Protein AF-A0A6C1QS69-F1 (afdb_monomer)

Secondary structure (DSSP, 8-state):
-HHHHHHHHHHHHHHHHHHHHHHHHHHHHHHHTSPPPTTS-HHHHHHHHHHHHHHHHHTTHHHHHHHHHHTT-TTSTTS-HHHHHHHHHHHHHHHHHHHHHSPPTT---TTTS--HHHHHHTT--HHHHHHHHHHHTT--HHHHHHHHTS-HHHHHHHHHHHHT-

Structure (mmCIF, N/CA/C/O backbone):
data_AF-A0A6C1QS69-F1
#
_entry.id   AF-A0A6C1QS69-F1
#
loop_
_atom_site.group_PDB
_atom_site.id
_atom_site.type_symbol
_atom_site.label_atom_id
_atom_site.label_alt_id
_atom_site.label_comp_id
_atom_site.label_asym_id
_atom_site.label_entity_id
_atom_site.label_seq_id
_atom_site.pdbx_PDB_ins_code
_atom_site.Cartn_x
_atom_site.Cartn_y
_atom_site.Cartn_z
_atom_site.occupancy
_atom_site.B_iso_or_equiv
_atom_site.auth_seq_id
_atom_site.auth_comp_id
_atom_site.auth_asym_id
_atom_site.auth_atom_id
_atom_site.pdbx_PDB_model_num
ATOM 1 N N . MET A 1 1 ? 9.751 8.893 -51.639 1.00 51.56 1 MET A N 1
ATOM 2 C CA . MET A 1 1 ? 10.292 9.808 -50.610 1.00 51.56 1 MET A CA 1
ATOM 3 C C . MET A 1 1 ? 9.355 9.945 -49.402 1.00 51.56 1 MET A C 1
ATOM 5 O O . MET A 1 1 ? 9.810 9.723 -48.297 1.00 51.56 1 MET A O 1
ATOM 9 N N . VAL A 1 2 ? 8.043 10.159 -49.582 1.00 56.28 2 VAL A N 1
ATOM 10 C CA . VAL A 1 2 ? 7.059 10.334 -48.477 1.00 56.28 2 VAL A CA 1
ATOM 11 C C . VAL A 1 2 ? 6.852 9.099 -47.567 1.00 56.28 2 VAL A C 1
ATOM 13 O O . VAL A 1 2 ? 6.509 9.236 -46.395 1.00 56.28 2 VAL A O 1
ATOM 16 N N . ALA A 1 3 ? 7.057 7.877 -48.074 1.00 55.69 3 ALA A N 1
ATOM 17 C CA . ALA A 1 3 ? 6.877 6.650 -47.285 1.00 55.69 3 ALA A CA 1
ATOM 18 C C . ALA A 1 3 ? 7.971 6.438 -46.217 1.00 55.69 3 ALA A C 1
ATOM 20 O O . ALA A 1 3 ? 7.693 5.859 -45.170 1.00 55.69 3 ALA A O 1
ATOM 21 N N . ASP A 1 4 ? 9.184 6.936 -46.468 1.00 60.31 4 ASP A N 1
ATOM 22 C CA . ASP A 1 4 ? 10.345 6.767 -45.585 1.00 60.31 4 ASP A CA 1
ATOM 23 C C . ASP A 1 4 ? 10.274 7.719 -44.374 1.00 60.31 4 ASP A C 1
ATOM 25 O O . ASP A 1 4 ? 10.514 7.325 -43.234 1.00 60.31 4 ASP A O 1
ATOM 29 N N . GLU A 1 5 ? 9.789 8.949 -44.586 1.00 61.75 5 GLU A N 1
ATOM 30 C CA . GLU A 1 5 ? 9.532 9.918 -43.509 1.00 61.75 5 GLU A CA 1
ATOM 31 C C . GLU A 1 5 ? 8.414 9.475 -42.558 1.00 61.75 5 GLU A C 1
ATOM 33 O O . GLU A 1 5 ? 8.523 9.641 -4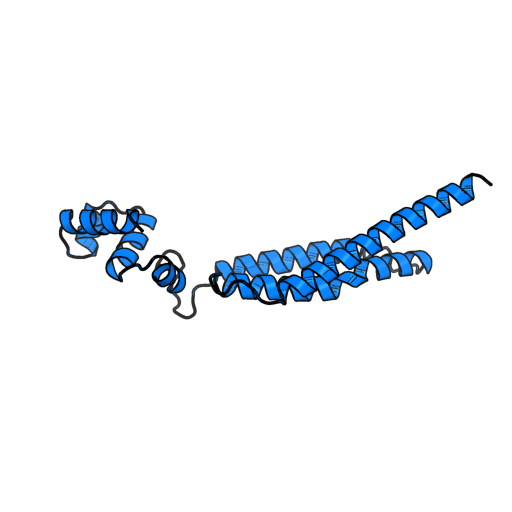1.344 1.00 61.75 5 GLU A O 1
ATOM 38 N N . ARG A 1 6 ? 7.341 8.860 -43.075 1.00 60.69 6 ARG A N 1
ATOM 39 C CA . ARG A 1 6 ? 6.281 8.296 -42.220 1.00 60.69 6 ARG A CA 1
ATOM 40 C C . ARG A 1 6 ? 6.794 7.145 -41.357 1.00 60.69 6 ARG A C 1
ATOM 42 O O . ARG A 1 6 ? 6.382 7.012 -40.205 1.00 60.69 6 ARG A O 1
ATOM 49 N N . PHE A 1 7 ? 7.697 6.337 -41.905 1.00 60.72 7 PHE A N 1
ATOM 50 C CA . PHE A 1 7 ? 8.317 5.227 -41.190 1.00 60.72 7 PHE A CA 1
ATOM 51 C C . PHE A 1 7 ? 9.289 5.723 -40.107 1.00 60.72 7 PHE A C 1
ATOM 53 O O . PHE A 1 7 ? 9.335 5.158 -39.014 1.00 60.72 7 PHE A O 1
ATOM 60 N N . SER A 1 8 ? 10.020 6.815 -40.360 1.00 73.44 8 SER A N 1
ATOM 61 C CA . SER A 1 8 ? 10.910 7.423 -39.363 1.00 73.44 8 SER A CA 1
ATOM 62 C C . SER A 1 8 ? 10.132 8.116 -38.237 1.00 73.44 8 SER A C 1
ATOM 64 O O . SER A 1 8 ? 10.441 7.901 -37.065 1.00 73.44 8 SER A O 1
ATOM 66 N N . ALA A 1 9 ? 9.066 8.855 -38.561 1.00 78.94 9 ALA A N 1
ATOM 67 C CA . ALA A 1 9 ? 8.232 9.543 -37.577 1.00 78.94 9 ALA A CA 1
ATOM 68 C C . ALA A 1 9 ? 7.555 8.566 -36.601 1.00 78.94 9 ALA A C 1
ATOM 70 O O . ALA A 1 9 ? 7.563 8.796 -35.392 1.00 78.94 9 ALA A O 1
ATOM 71 N N . ALA A 1 10 ? 7.034 7.440 -37.103 1.00 75.69 10 ALA A N 1
ATOM 72 C CA . ALA A 1 10 ? 6.438 6.398 -36.266 1.00 75.69 10 ALA A CA 1
ATOM 73 C C . ALA A 1 10 ? 7.456 5.783 -35.288 1.00 75.69 10 ALA A C 1
ATOM 75 O O . ALA A 1 10 ? 7.142 5.558 -34.120 1.00 75.69 10 ALA A O 1
ATOM 76 N N . ARG A 1 11 ? 8.699 5.567 -35.735 1.00 77.44 11 ARG A N 1
ATOM 77 C CA . ARG A 1 11 ? 9.779 5.036 -34.888 1.00 77.44 11 ARG A CA 1
ATOM 78 C C . ARG A 1 11 ? 10.239 6.033 -33.830 1.00 77.44 11 ARG A C 1
ATOM 80 O O . ARG A 1 11 ? 10.502 5.633 -32.702 1.00 77.44 11 ARG A O 1
ATOM 87 N N . ILE A 1 12 ? 10.316 7.317 -34.176 1.00 82.94 12 ILE A N 1
ATOM 88 C CA . ILE A 1 12 ? 10.642 8.388 -33.224 1.00 82.94 12 ILE A CA 1
ATOM 89 C C . ILE A 1 12 ? 9.548 8.492 -32.158 1.00 82.94 12 ILE A C 1
ATOM 91 O O . ILE A 1 12 ? 9.857 8.590 -30.973 1.00 82.94 12 ILE A O 1
ATOM 95 N N . TRP A 1 13 ? 8.280 8.411 -32.565 1.00 79.25 13 TRP A N 1
ATOM 96 C CA . TRP A 1 13 ? 7.145 8.411 -31.645 1.00 79.25 13 TRP A CA 1
ATOM 97 C C . TRP A 1 13 ? 7.171 7.210 -30.690 1.00 79.25 13 TRP A C 1
ATOM 99 O O . TRP A 1 13 ? 7.019 7.376 -29.480 1.00 79.25 13 TRP A O 1
ATOM 109 N N . ALA A 1 14 ? 7.444 6.010 -31.212 1.00 76.12 14 ALA A N 1
ATOM 110 C CA . ALA A 1 14 ? 7.588 4.804 -30.401 1.00 76.12 14 ALA A CA 1
ATOM 111 C C . ALA A 1 14 ? 8.762 4.910 -29.412 1.00 76.12 14 ALA A C 1
ATOM 113 O O . ALA A 1 14 ? 8.594 4.624 -28.227 1.00 76.12 14 ALA A O 1
ATOM 114 N N . LEU A 1 15 ? 9.935 5.375 -29.858 1.00 80.56 15 LEU A N 1
ATOM 115 C CA . LEU A 1 15 ? 11.093 5.592 -28.985 1.00 80.56 15 LEU A CA 1
ATOM 116 C C . LEU A 1 15 ? 10.783 6.603 -27.875 1.00 80.56 15 LEU A C 1
ATOM 118 O O . LEU A 1 15 ? 11.107 6.359 -26.715 1.00 80.56 15 LEU A O 1
ATOM 122 N N . ALA A 1 16 ? 10.135 7.720 -28.216 1.00 82.44 16 ALA A N 1
ATOM 123 C CA . ALA A 1 16 ? 9.743 8.735 -27.245 1.00 82.44 16 ALA A CA 1
ATOM 124 C C . ALA A 1 16 ? 8.831 8.144 -26.158 1.00 82.44 16 ALA A C 1
ATOM 126 O O . ALA A 1 16 ? 9.059 8.394 -24.975 1.00 82.44 16 ALA A O 1
ATOM 127 N N . GLY A 1 17 ? 7.866 7.300 -26.542 1.00 77.00 17 GLY A N 1
ATOM 128 C CA . GLY A 1 17 ? 7.016 6.567 -25.602 1.00 77.00 17 GLY A CA 1
ATOM 129 C C . GLY A 1 17 ? 7.822 5.708 -24.624 1.00 77.00 17 GLY A C 1
ATOM 130 O O . GLY A 1 17 ? 7.680 5.859 -23.410 1.00 77.00 17 GLY A O 1
ATOM 131 N N . HIS A 1 18 ? 8.733 4.875 -25.131 1.00 80.62 18 HIS A N 1
ATOM 132 C CA . HIS A 1 18 ? 9.562 4.001 -24.293 1.00 80.62 18 HIS A CA 1
ATOM 133 C C . HIS A 1 18 ? 10.495 4.782 -23.360 1.00 80.62 18 HIS A C 1
ATOM 135 O O . HIS A 1 18 ? 10.646 4.417 -22.192 1.00 80.62 18 HIS A O 1
ATOM 141 N N . VAL A 1 19 ? 11.091 5.881 -23.834 1.00 84.75 19 VAL A N 1
ATOM 142 C CA . VAL A 1 19 ? 11.939 6.756 -23.008 1.00 84.75 19 VAL A CA 1
ATOM 143 C C . VAL A 1 19 ? 11.123 7.391 -21.882 1.00 84.75 19 VAL A C 1
ATOM 145 O O . VAL A 1 19 ? 11.557 7.369 -20.730 1.00 84.75 19 VAL A O 1
ATOM 148 N N . ILE A 1 20 ? 9.930 7.912 -22.179 1.00 85.00 20 ILE A N 1
ATOM 149 C CA . ILE A 1 20 ? 9.052 8.522 -21.171 1.00 85.00 20 ILE A CA 1
ATOM 150 C C . ILE A 1 20 ? 8.660 7.494 -20.105 1.00 85.00 20 ILE A C 1
ATOM 152 O O . ILE A 1 20 ? 8.794 7.777 -18.914 1.00 85.00 20 ILE A O 1
ATOM 156 N N . VAL A 1 21 ? 8.227 6.296 -20.512 1.00 80.69 21 VAL A N 1
ATOM 157 C CA . VAL A 1 21 ? 7.846 5.216 -19.586 1.00 80.69 21 VAL A CA 1
ATOM 158 C C . VAL A 1 21 ? 9.034 4.786 -18.722 1.00 80.69 21 VAL A C 1
ATOM 160 O O . VAL A 1 21 ? 8.894 4.677 -17.504 1.00 80.69 21 VAL A O 1
ATOM 163 N N . THR A 1 22 ? 10.217 4.628 -19.321 1.00 86.06 22 THR A N 1
ATOM 164 C CA . THR A 1 22 ? 11.459 4.287 -18.608 1.00 86.06 22 THR A CA 1
ATOM 165 C C . THR A 1 22 ? 11.786 5.321 -17.534 1.00 86.06 22 THR A C 1
ATOM 167 O O . THR A 1 22 ? 12.026 4.971 -16.378 1.00 86.06 22 THR A O 1
ATOM 170 N N . LEU A 1 23 ? 11.765 6.608 -17.891 1.00 88.94 23 LEU A N 1
ATOM 171 C CA . LEU A 1 23 ? 12.052 7.698 -16.957 1.00 88.94 23 LEU A CA 1
ATOM 172 C C . LEU A 1 23 ? 10.997 7.788 -15.849 1.00 88.94 23 LEU A C 1
ATOM 174 O O . LEU A 1 23 ? 11.345 8.027 -14.692 1.00 88.94 23 LEU A O 1
ATOM 178 N N . ALA A 1 24 ? 9.722 7.566 -16.178 1.00 85.75 24 ALA A N 1
ATOM 179 C CA . ALA A 1 24 ? 8.635 7.556 -15.206 1.00 85.75 24 ALA A CA 1
ATOM 180 C C . ALA A 1 24 ? 8.777 6.401 -14.202 1.00 85.75 24 ALA A C 1
ATOM 182 O O . ALA A 1 24 ? 8.720 6.642 -12.994 1.00 85.75 24 ALA A O 1
ATOM 183 N N . LEU A 1 25 ? 9.031 5.175 -14.675 1.00 86.44 25 LEU A N 1
ATOM 184 C CA . LEU A 1 25 ? 9.268 4.002 -13.826 1.00 86.44 25 LEU A CA 1
ATOM 185 C C . LEU A 1 25 ? 10.519 4.170 -12.963 1.00 86.44 25 LEU A C 1
ATOM 187 O O . LEU A 1 25 ? 10.481 3.874 -11.769 1.00 86.44 25 LEU A O 1
ATOM 191 N N . ALA A 1 26 ? 11.601 4.704 -13.532 1.00 89.19 26 ALA A N 1
ATOM 192 C CA . ALA A 1 26 ? 12.823 4.984 -12.791 1.00 89.19 26 ALA A CA 1
ATOM 193 C C . ALA A 1 26 ? 12.582 6.015 -11.678 1.00 89.19 26 ALA A C 1
ATOM 195 O O . ALA A 1 26 ? 12.956 5.788 -10.525 1.00 89.19 26 ALA A O 1
ATOM 196 N N . LYS A 1 27 ? 11.896 7.122 -11.993 1.00 89.56 27 LYS A N 1
ATOM 197 C CA . LYS A 1 27 ? 11.538 8.151 -11.011 1.00 89.56 27 LYS A CA 1
ATOM 198 C C . LYS A 1 27 ? 10.647 7.579 -9.910 1.00 89.56 27 LYS A C 1
ATOM 200 O O . LYS A 1 27 ? 10.957 7.770 -8.736 1.00 89.56 27 LYS A O 1
ATOM 205 N N . PHE A 1 28 ? 9.590 6.850 -10.274 1.00 88.50 28 PHE A N 1
ATOM 206 C CA . PHE A 1 28 ? 8.710 6.183 -9.314 1.00 88.50 28 PHE A CA 1
ATOM 207 C C . PHE A 1 28 ? 9.504 5.237 -8.406 1.00 88.50 28 PHE A C 1
ATOM 209 O O . PHE A 1 28 ? 9.416 5.338 -7.183 1.00 88.50 28 PHE A O 1
ATOM 216 N N . GLY A 1 29 ? 10.343 4.379 -8.987 1.00 87.94 29 GLY A N 1
ATOM 217 C CA . GLY A 1 29 ? 11.151 3.412 -8.256 1.00 87.94 29 GLY A CA 1
ATOM 218 C C . GLY A 1 29 ? 12.118 4.044 -7.254 1.00 87.94 29 GLY A C 1
ATOM 219 O O . GLY A 1 29 ? 12.215 3.583 -6.114 1.00 87.94 29 GLY A O 1
ATOM 220 N N . LEU A 1 30 ? 12.772 5.146 -7.636 1.00 90.19 30 LEU A N 1
ATOM 221 C CA . LEU A 1 30 ? 13.618 5.934 -6.735 1.00 90.19 30 LEU A CA 1
ATOM 222 C C . LEU A 1 30 ? 12.800 6.567 -5.601 1.00 90.19 30 LEU A C 1
ATOM 224 O O . LEU A 1 30 ? 13.185 6.456 -4.438 1.00 90.19 30 LEU A O 1
ATOM 228 N N . THR A 1 31 ? 11.648 7.173 -5.910 1.00 86.62 31 THR A N 1
ATOM 229 C CA . THR A 1 31 ? 10.786 7.798 -4.890 1.00 86.62 31 THR A CA 1
ATOM 230 C C . THR A 1 31 ? 10.197 6.787 -3.907 1.00 86.62 31 THR A C 1
ATOM 232 O O . THR A 1 31 ? 10.227 7.017 -2.703 1.00 86.62 31 THR A O 1
ATOM 235 N N . ALA A 1 32 ? 9.747 5.626 -4.387 1.00 87.00 32 ALA A N 1
ATOM 236 C CA . ALA A 1 32 ? 9.150 4.569 -3.572 1.00 87.00 32 ALA A CA 1
ATOM 237 C C . ALA A 1 32 ? 10.155 3.897 -2.616 1.00 87.00 32 ALA A C 1
ATOM 239 O O . ALA A 1 32 ? 9.772 3.285 -1.618 1.00 87.00 32 ALA A O 1
ATOM 240 N N . ARG A 1 33 ? 11.457 4.005 -2.905 1.00 86.38 33 ARG A N 1
ATOM 241 C CA . ARG A 1 33 ? 12.539 3.533 -2.026 1.00 86.38 33 ARG A CA 1
ATOM 242 C C . ARG A 1 33 ? 13.091 4.619 -1.101 1.00 86.38 33 ARG A C 1
ATOM 244 O O . ARG A 1 33 ? 13.903 4.297 -0.234 1.00 86.38 33 ARG A O 1
ATOM 251 N N . GLY A 1 34 ? 12.668 5.866 -1.287 1.00 86.12 34 GLY A N 1
ATOM 252 C CA . GLY A 1 34 ? 13.029 6.998 -0.445 1.00 86.12 34 GLY A CA 1
ATOM 253 C C . GLY A 1 34 ? 12.370 6.962 0.942 1.00 86.12 34 GLY A C 1
ATOM 254 O O . GLY A 1 34 ? 11.802 5.942 1.350 1.00 86.12 34 GLY A O 1
ATOM 255 N N . PRO A 1 35 ? 12.458 8.070 1.700 1.00 83.19 35 PRO A N 1
ATOM 256 C CA . PRO A 1 35 ? 11.777 8.192 2.982 1.00 83.19 35 PRO A CA 1
ATOM 257 C C . PRO A 1 35 ? 10.260 8.094 2.775 1.00 83.19 35 PRO A C 1
ATOM 259 O O . PRO A 1 35 ? 9.664 8.895 2.059 1.00 83.19 35 PRO A O 1
ATOM 262 N N . LEU A 1 36 ? 9.653 7.083 3.394 1.00 82.75 36 LEU A N 1
ATOM 263 C CA . LEU A 1 36 ? 8.205 6.889 3.417 1.00 82.75 36 LEU A CA 1
ATOM 264 C C . LEU A 1 36 ? 7.642 7.445 4.720 1.00 82.75 36 LEU A C 1
ATOM 266 O O . LEU A 1 36 ? 8.355 7.493 5.725 1.00 82.75 36 LEU A O 1
ATOM 270 N N . ASN A 1 37 ? 6.366 7.825 4.698 1.00 81.81 37 ASN A N 1
ATOM 271 C CA . ASN A 1 37 ? 5.679 8.330 5.877 1.00 81.81 37 ASN A CA 1
ATOM 272 C C . ASN A 1 37 ? 5.765 7.295 7.026 1.00 81.81 37 ASN A C 1
ATOM 274 O O . ASN A 1 37 ? 5.347 6.147 6.830 1.00 81.81 37 ASN A O 1
ATOM 278 N N . PRO A 1 38 ? 6.339 7.652 8.190 1.00 76.44 38 PRO A N 1
ATOM 279 C CA . PRO A 1 38 ? 6.451 6.739 9.325 1.00 76.44 38 PRO A CA 1
ATOM 280 C C . PRO A 1 38 ? 5.094 6.333 9.910 1.00 76.44 38 PRO A C 1
ATOM 282 O O . PRO A 1 38 ? 5.014 5.252 10.491 1.00 76.44 38 PRO A O 1
ATOM 285 N N . ASP A 1 39 ? 4.045 7.131 9.697 1.00 74.62 39 ASP A N 1
ATOM 286 C CA . ASP A 1 39 ? 2.691 6.853 10.195 1.00 74.62 39 ASP A CA 1
ATOM 287 C C . ASP A 1 39 ? 1.967 5.762 9.385 1.00 74.62 39 ASP A C 1
ATOM 289 O O . ASP A 1 39 ? 0.936 5.235 9.799 1.00 74.62 39 ASP A O 1
ATOM 293 N N . GLU A 1 40 ? 2.499 5.399 8.213 1.00 75.69 40 GLU A N 1
ATOM 294 C CA . GLU A 1 40 ? 1.921 4.341 7.385 1.00 75.69 40 GLU A CA 1
ATOM 295 C C . GLU A 1 40 ? 2.246 2.953 7.951 1.00 75.69 40 GLU A C 1
ATOM 297 O O . GLU A 1 40 ? 3.399 2.702 8.313 1.00 75.69 40 GLU A O 1
ATOM 302 N N . PRO A 1 41 ? 1.303 1.994 7.931 1.00 74.25 41 PRO A N 1
ATOM 303 C CA . PRO A 1 41 ? 1.548 0.621 8.353 1.00 74.25 41 PRO A CA 1
ATOM 304 C C . PRO A 1 41 ? 2.787 -0.007 7.696 1.00 74.25 41 PRO A C 1
ATOM 306 O O . PRO A 1 41 ? 3.035 0.141 6.495 1.00 74.25 41 PRO A O 1
ATOM 309 N N . GLU A 1 42 ? 3.542 -0.801 8.460 1.00 73.88 42 GLU A N 1
ATOM 310 C CA . GLU A 1 42 ? 4.791 -1.423 7.992 1.00 73.88 42 GLU A CA 1
ATOM 311 C C . GLU A 1 42 ? 4.603 -2.303 6.742 1.00 73.88 42 GLU A C 1
ATOM 313 O O . GLU A 1 42 ? 5.470 -2.337 5.861 1.00 73.88 42 GLU A O 1
ATOM 318 N N . ALA A 1 43 ? 3.441 -2.950 6.618 1.00 70.12 43 ALA A N 1
ATOM 319 C CA . ALA A 1 43 ? 3.066 -3.729 5.442 1.00 70.12 43 ALA A CA 1
ATOM 320 C C . ALA A 1 43 ? 2.992 -2.862 4.174 1.00 70.12 43 ALA A C 1
ATOM 322 O O . ALA A 1 43 ? 3.530 -3.246 3.135 1.00 70.12 43 ALA A O 1
ATOM 323 N N . ILE A 1 44 ? 2.392 -1.671 4.269 1.00 75.25 44 ILE A N 1
ATOM 324 C CA . ILE A 1 44 ? 2.269 -0.727 3.151 1.00 75.25 44 ILE A CA 1
ATOM 325 C C . ILE A 1 44 ? 3.652 -0.202 2.767 1.00 75.25 44 ILE A C 1
ATOM 327 O O . ILE A 1 44 ? 4.016 -0.222 1.592 1.00 75.25 44 ILE A O 1
ATOM 331 N N . ARG A 1 45 ? 4.482 0.173 3.748 1.00 81.00 45 ARG A N 1
ATOM 332 C CA . ARG A 1 45 ? 5.854 0.633 3.475 1.00 81.00 45 ARG A CA 1
ATOM 333 C C . ARG A 1 45 ? 6.701 -0.443 2.800 1.00 81.00 45 ARG A C 1
ATOM 335 O O . ARG A 1 45 ? 7.407 -0.168 1.830 1.00 81.00 45 ARG A O 1
ATOM 342 N N . THR A 1 46 ? 6.621 -1.679 3.289 1.00 80.62 46 THR A N 1
ATOM 343 C CA . THR A 1 46 ? 7.317 -2.829 2.692 1.00 80.62 46 THR A CA 1
ATOM 344 C C . THR A 1 46 ? 6.843 -3.075 1.267 1.00 80.62 46 THR A C 1
ATOM 346 O O . THR A 1 46 ? 7.659 -3.315 0.374 1.00 80.62 46 THR A O 1
ATOM 349 N N . LEU A 1 47 ? 5.536 -2.971 1.034 1.00 80.81 47 LEU A N 1
ATOM 350 C CA . LEU A 1 47 ? 4.948 -3.146 -0.281 1.00 80.81 47 LEU A CA 1
ATOM 351 C C . LEU A 1 47 ? 5.432 -2.082 -1.272 1.00 80.81 47 LEU A C 1
ATOM 353 O O . LEU A 1 47 ? 5.912 -2.428 -2.350 1.00 80.81 47 LEU A O 1
ATOM 357 N N . ILE A 1 48 ? 5.370 -0.806 -0.885 1.00 83.81 48 ILE A N 1
ATOM 358 C CA . ILE A 1 48 ? 5.832 0.319 -1.705 1.00 83.81 48 ILE A CA 1
ATOM 359 C C . ILE A 1 48 ? 7.311 0.138 -2.067 1.00 83.81 48 ILE A C 1
ATOM 361 O O . ILE A 1 48 ? 7.681 0.268 -3.232 1.00 83.81 48 ILE A O 1
ATOM 365 N N . ARG A 1 49 ? 8.159 -0.267 -1.112 1.00 84.88 49 ARG A N 1
ATOM 366 C CA . ARG A 1 49 ? 9.585 -0.529 -1.376 1.00 84.88 49 ARG A CA 1
ATOM 367 C C . ARG A 1 49 ? 9.816 -1.670 -2.367 1.00 84.88 49 ARG A C 1
ATOM 369 O O . ARG A 1 49 ? 10.735 -1.585 -3.186 1.00 84.88 49 ARG A O 1
ATOM 376 N N . ARG A 1 50 ? 9.008 -2.735 -2.301 1.00 85.44 50 ARG A N 1
ATOM 377 C CA . ARG A 1 50 ? 9.081 -3.870 -3.239 1.00 85.44 50 ARG A CA 1
ATOM 378 C C . ARG A 1 50 ? 8.649 -3.462 -4.643 1.00 85.44 50 ARG A C 1
ATOM 380 O O . ARG A 1 50 ? 9.372 -3.759 -5.590 1.00 85.44 50 ARG A O 1
ATOM 387 N N . TYR A 1 51 ? 7.551 -2.717 -4.767 1.00 83.00 51 TYR A N 1
ATOM 388 C CA . TYR A 1 51 ? 7.152 -2.118 -6.042 1.00 83.00 51 TYR A CA 1
ATOM 389 C C . TYR A 1 51 ? 8.213 -1.170 -6.588 1.00 83.00 51 TYR A C 1
ATOM 391 O O . TYR A 1 51 ? 8.491 -1.196 -7.781 1.00 83.00 51 TYR A O 1
ATOM 399 N N . GLY A 1 52 ? 8.851 -0.382 -5.722 1.00 86.56 52 GLY A N 1
ATOM 400 C CA . GLY A 1 52 ? 9.922 0.518 -6.125 1.00 86.56 52 GLY A CA 1
ATOM 401 C C . GLY A 1 52 ? 11.136 -0.218 -6.693 1.00 86.56 52 GLY A C 1
ATOM 402 O O . GLY A 1 52 ? 11.678 0.187 -7.716 1.00 86.56 52 GLY A O 1
ATOM 403 N N . LEU A 1 53 ? 11.542 -1.335 -6.074 1.00 87.19 53 LEU A N 1
ATOM 404 C CA . LEU A 1 53 ? 12.601 -2.193 -6.617 1.00 87.19 53 LEU A CA 1
ATOM 405 C C . LEU A 1 53 ? 12.208 -2.780 -7.975 1.00 87.19 53 LEU A C 1
ATOM 407 O O . LEU A 1 53 ? 12.994 -2.726 -8.915 1.00 87.19 53 LEU A O 1
ATOM 411 N N . TRP A 1 54 ? 10.998 -3.328 -8.068 1.00 86.31 54 TRP A N 1
ATOM 412 C CA . TRP A 1 54 ? 10.492 -3.921 -9.300 1.00 86.31 54 TRP A CA 1
ATOM 413 C C . TRP A 1 54 ? 10.440 -2.896 -10.444 1.00 86.31 54 TRP A C 1
ATOM 415 O O . TRP A 1 54 ? 10.931 -3.175 -11.535 1.00 86.31 54 TRP A O 1
ATOM 425 N N . ALA A 1 55 ? 9.959 -1.681 -10.171 1.00 84.88 55 ALA A N 1
ATOM 426 C CA . ALA A 1 55 ? 9.905 -0.602 -11.152 1.00 84.88 55 ALA A CA 1
ATOM 427 C C . ALA A 1 55 ? 11.295 -0.223 -11.684 1.00 84.88 55 ALA A C 1
ATOM 429 O O . ALA A 1 55 ? 11.431 0.043 -12.871 1.00 84.88 55 ALA A O 1
ATOM 430 N N . LEU A 1 56 ? 12.338 -0.247 -10.845 1.00 87.12 56 LEU A N 1
ATOM 431 C CA . LEU A 1 56 ? 13.715 0.002 -11.293 1.00 87.12 56 LEU A CA 1
ATOM 432 C C . LEU A 1 56 ? 14.260 -1.123 -12.176 1.00 87.12 56 LEU A C 1
ATOM 434 O O . LEU A 1 56 ? 14.926 -0.842 -13.168 1.00 87.12 56 LEU A O 1
ATOM 438 N N . VAL A 1 57 ? 13.973 -2.381 -11.828 1.00 86.50 57 VAL A N 1
ATOM 439 C CA . VAL A 1 57 ? 14.407 -3.552 -12.611 1.00 86.50 57 VAL A CA 1
ATOM 440 C C . VAL A 1 57 ? 13.784 -3.536 -14.005 1.00 86.50 57 VAL A C 1
ATOM 442 O O . VAL A 1 57 ? 14.463 -3.838 -14.983 1.00 86.50 57 VAL A O 1
ATOM 445 N N . PHE A 1 58 ? 12.511 -3.154 -14.101 1.00 83.88 58 PHE A N 1
ATOM 446 C CA . PHE A 1 58 ? 11.772 -3.129 -15.361 1.00 83.88 58 PHE A CA 1
ATOM 447 C C . PHE A 1 58 ? 11.808 -1.785 -16.092 1.00 83.88 58 PHE A C 1
ATOM 449 O O . PHE A 1 58 ? 11.409 -1.734 -17.249 1.00 83.88 58 PHE A O 1
ATOM 456 N N . ALA A 1 59 ? 12.328 -0.712 -15.488 1.00 85.50 59 ALA A N 1
ATOM 457 C CA . ALA A 1 59 ? 12.468 0.579 -16.158 1.00 85.50 59 ALA A CA 1
ATOM 458 C C . ALA A 1 59 ? 13.156 0.475 -17.536 1.00 85.50 59 ALA A C 1
ATOM 460 O O . ALA A 1 59 ? 12.589 0.988 -18.495 1.00 85.50 59 ALA A O 1
ATOM 461 N N . PRO A 1 60 ? 14.308 -0.210 -17.704 1.00 85.44 60 PRO A N 1
ATOM 462 C CA . PRO A 1 60 ? 14.954 -0.312 -19.013 1.00 85.44 60 PRO A CA 1
ATOM 463 C C . PRO A 1 60 ? 14.290 -1.322 -19.965 1.00 85.44 60 PRO A C 1
ATOM 465 O O . PRO A 1 60 ? 14.685 -1.383 -21.127 1.00 85.44 60 PRO A O 1
ATOM 468 N N . ALA A 1 61 ? 13.308 -2.114 -19.513 1.00 82.31 61 ALA A N 1
ATOM 469 C CA . ALA A 1 61 ? 12.737 -3.218 -20.290 1.00 82.31 61 ALA A CA 1
ATOM 470 C C . ALA A 1 61 ? 12.165 -2.755 -21.639 1.00 82.31 61 ALA A C 1
ATOM 472 O O . ALA A 1 61 ? 12.463 -3.359 -22.665 1.00 82.31 61 ALA A O 1
ATOM 473 N N . GLY A 1 62 ? 11.437 -1.636 -21.657 1.00 74.25 62 GLY A N 1
ATOM 474 C CA . GLY A 1 62 ? 10.861 -1.101 -22.891 1.00 74.25 62 GLY A CA 1
ATOM 475 C C . GLY A 1 62 ? 11.910 -0.599 -23.896 1.00 74.25 62 GLY A C 1
ATOM 476 O O . GLY A 1 62 ? 11.753 -0.757 -25.102 1.00 74.25 62 GLY A O 1
ATOM 477 N N . LEU A 1 63 ? 13.031 -0.038 -23.425 1.00 80.69 63 LEU A N 1
ATOM 478 C CA . LEU A 1 63 ? 14.136 0.342 -24.318 1.00 80.69 63 LEU A CA 1
ATOM 479 C C . LEU A 1 63 ? 14.869 -0.882 -24.873 1.00 80.69 63 LEU A C 1
ATOM 481 O O . LEU A 1 63 ? 15.325 -0.853 -26.015 1.00 80.69 63 LEU A O 1
ATOM 485 N N . ILE A 1 64 ? 14.974 -1.950 -24.076 1.00 82.25 64 ILE A N 1
ATOM 486 C CA . ILE A 1 64 ? 15.531 -3.232 -24.516 1.00 82.25 64 ILE A CA 1
ATOM 487 C C . ILE A 1 64 ? 14.637 -3.842 -25.603 1.00 82.25 64 ILE A C 1
ATOM 489 O O . ILE A 1 64 ? 15.161 -4.273 -26.626 1.00 82.25 64 ILE A O 1
ATOM 493 N N . GLU A 1 65 ? 13.313 -3.817 -25.429 1.00 73.62 65 GLU A N 1
ATOM 494 C CA . GLU A 1 65 ? 12.346 -4.274 -26.438 1.00 73.62 65 GLU A CA 1
ATOM 495 C C . GLU A 1 65 ? 12.499 -3.499 -27.753 1.00 73.62 65 GLU A C 1
ATOM 497 O O . GLU A 1 65 ? 12.735 -4.094 -28.805 1.00 73.62 65 GLU A O 1
ATOM 502 N N . PHE A 1 66 ? 12.516 -2.165 -27.684 1.00 74.56 66 PHE A N 1
ATOM 503 C CA . PHE A 1 66 ? 12.722 -1.315 -28.857 1.00 74.56 66 PHE A CA 1
ATOM 504 C C . PHE A 1 66 ? 14.073 -1.575 -29.557 1.00 74.56 66 PHE A C 1
ATOM 506 O O . PHE A 1 66 ? 14.158 -1.588 -30.787 1.00 74.56 66 PHE A O 1
ATOM 513 N N . ALA A 1 67 ? 15.149 -1.817 -28.801 1.00 78.81 67 ALA A N 1
ATOM 514 C CA . ALA A 1 67 ? 16.461 -2.144 -29.365 1.00 78.81 67 ALA A CA 1
ATOM 515 C C . ALA A 1 67 ? 16.474 -3.514 -30.067 1.00 78.81 67 ALA A C 1
ATOM 517 O O . ALA A 1 67 ? 17.082 -3.669 -31.129 1.00 78.81 67 ALA A O 1
ATOM 518 N N . VAL A 1 68 ? 15.777 -4.498 -29.499 1.00 77.31 68 VAL A N 1
ATOM 519 C CA . VAL A 1 68 ? 15.610 -5.839 -30.070 1.00 77.31 68 VAL A CA 1
ATOM 520 C C . VAL A 1 68 ? 14.815 -5.793 -31.375 1.00 77.31 68 VAL A C 1
ATOM 522 O O . VAL A 1 68 ? 15.205 -6.446 -32.347 1.00 77.31 68 VAL A O 1
ATOM 525 N N . GLU A 1 69 ? 13.746 -4.994 -31.431 1.00 73.44 69 GLU A N 1
ATOM 526 C CA . GLU A 1 69 ? 12.969 -4.778 -32.657 1.00 73.44 69 GLU A CA 1
ATOM 527 C C . GLU A 1 69 ? 13.833 -4.182 -33.775 1.00 73.44 69 GLU A C 1
ATOM 529 O O . GLU A 1 69 ? 13.785 -4.640 -34.921 1.00 73.44 69 GLU A O 1
ATOM 534 N N . ILE A 1 70 ? 14.686 -3.205 -33.444 1.00 76.81 70 ILE A N 1
ATOM 535 C CA . ILE A 1 70 ? 15.643 -2.624 -34.397 1.00 76.81 70 ILE A CA 1
ATOM 536 C C . ILE A 1 70 ? 16.630 -3.679 -34.902 1.00 76.81 70 ILE A C 1
ATOM 538 O O . ILE A 1 70 ? 16.945 -3.703 -36.094 1.00 76.81 70 ILE A O 1
ATOM 542 N N . ALA A 1 71 ? 17.102 -4.557 -34.017 1.00 81.56 71 ALA A N 1
ATOM 543 C CA . ALA A 1 71 ? 18.067 -5.602 -34.342 1.00 81.56 71 ALA A CA 1
ATOM 544 C C . ALA A 1 71 ? 17.480 -6.757 -35.183 1.00 81.56 71 ALA A C 1
ATOM 546 O O . ALA A 1 71 ? 18.237 -7.628 -35.611 1.00 81.56 71 ALA A O 1
ATOM 547 N N . ARG A 1 72 ? 16.160 -6.769 -35.450 1.00 73.75 72 ARG A N 1
ATOM 548 C CA . ARG A 1 72 ? 15.437 -7.803 -36.222 1.00 73.75 72 ARG A CA 1
ATOM 549 C C . ARG A 1 72 ? 15.763 -9.238 -35.781 1.00 73.75 72 ARG A C 1
ATOM 551 O O . ARG A 1 72 ? 15.954 -10.125 -36.614 1.00 73.75 72 ARG A O 1
ATOM 558 N N . ILE A 1 73 ? 15.826 -9.476 -34.470 1.00 71.38 73 ILE A N 1
ATOM 559 C CA . ILE A 1 73 ? 16.148 -10.801 -33.924 1.00 71.38 73 ILE A CA 1
ATOM 560 C C . ILE A 1 73 ? 14.924 -11.733 -34.088 1.00 71.38 73 ILE A C 1
ATOM 562 O O . ILE A 1 73 ? 13.887 -11.460 -33.482 1.00 71.38 73 ILE A O 1
ATOM 566 N N . PRO A 1 74 ? 15.003 -12.837 -34.863 1.00 61.09 74 PRO A N 1
ATOM 567 C CA . PRO A 1 74 ? 13.819 -13.567 -35.347 1.00 61.09 74 PRO A CA 1
ATOM 568 C C . PRO A 1 74 ? 12.964 -14.278 -34.285 1.00 61.09 74 PRO A C 1
ATOM 570 O O . PRO A 1 74 ? 11.812 -14.597 -34.557 1.00 61.09 74 PRO A O 1
ATOM 573 N N . TRP A 1 75 ? 13.507 -14.557 -33.097 1.00 64.75 75 TRP A N 1
ATOM 574 C CA . TRP A 1 75 ? 12.837 -15.345 -32.047 1.00 64.75 75 TRP A CA 1
ATOM 575 C C . TRP A 1 75 ? 12.401 -14.533 -30.820 1.00 64.75 75 TRP A C 1
ATOM 577 O O . TRP A 1 75 ? 11.747 -15.084 -29.939 1.00 64.75 75 TRP A O 1
ATOM 587 N N . LEU A 1 76 ? 12.761 -13.248 -30.730 1.00 59.44 76 LEU A N 1
ATOM 588 C CA . LEU A 1 76 ? 12.373 -12.400 -29.600 1.00 59.44 76 LEU A CA 1
ATOM 589 C C . LEU A 1 76 ? 10.970 -11.756 -29.653 1.00 59.44 76 LEU A C 1
ATOM 591 O O . LEU A 1 76 ? 10.445 -11.520 -28.566 1.00 59.44 76 LEU A O 1
ATOM 595 N N . PRO A 1 77 ? 10.313 -11.486 -30.804 1.00 58.19 77 PRO A N 1
ATOM 596 C CA . PRO A 1 77 ? 9.050 -10.735 -30.790 1.00 58.19 77 PRO A CA 1
ATOM 597 C C . PRO A 1 77 ? 7.877 -11.508 -30.162 1.00 58.19 77 PRO A C 1
ATOM 599 O O . PRO A 1 77 ? 6.841 -10.925 -29.859 1.00 58.19 77 PRO A O 1
ATOM 602 N N . THR A 1 78 ? 8.020 -12.816 -29.935 1.00 55.12 78 THR A N 1
ATOM 603 C CA . THR A 1 78 ? 6.994 -13.647 -29.287 1.00 55.12 78 THR A CA 1
ATOM 604 C C . THR A 1 78 ? 6.926 -13.438 -27.769 1.00 55.12 78 THR A C 1
ATOM 606 O O . THR A 1 78 ? 5.918 -13.775 -27.153 1.00 55.12 78 THR A O 1
ATOM 609 N N . ILE A 1 79 ? 7.977 -12.883 -27.153 1.00 58.78 79 ILE A N 1
ATOM 610 C CA . ILE A 1 79 ? 8.011 -12.528 -25.729 1.00 58.78 79 ILE A CA 1
ATOM 611 C C . ILE A 1 79 ? 7.897 -11.007 -25.645 1.00 58.78 79 ILE A C 1
ATOM 613 O O . ILE A 1 79 ? 8.897 -10.306 -25.526 1.00 58.78 79 ILE A O 1
ATOM 617 N N . SER A 1 80 ? 6.669 -10.500 -25.736 1.00 65.88 80 SER A N 1
ATOM 618 C CA . SER A 1 80 ? 6.395 -9.082 -25.491 1.00 65.88 80 SER A CA 1
ATOM 619 C C . SER A 1 80 ? 6.793 -8.756 -24.047 1.00 65.88 80 SER A C 1
ATOM 621 O O . SER A 1 80 ? 6.244 -9.335 -23.100 1.00 65.88 80 SER A O 1
ATOM 623 N N . LEU A 1 81 ? 7.779 -7.873 -23.865 1.00 66.56 81 LEU A N 1
ATOM 624 C CA . LEU A 1 81 ? 8.246 -7.492 -22.528 1.00 66.56 81 LEU A CA 1
ATOM 625 C C . LEU A 1 81 ? 7.132 -6.786 -21.745 1.00 66.56 81 LEU A C 1
ATOM 627 O O . LEU A 1 81 ? 7.073 -6.937 -20.522 1.00 66.56 81 LEU A O 1
ATOM 631 N N . ASP A 1 82 ? 6.185 -6.147 -22.435 1.00 65.62 82 ASP A N 1
ATOM 632 C CA . ASP A 1 82 ? 4.945 -5.641 -21.842 1.00 65.62 82 ASP A CA 1
ATOM 633 C C . ASP A 1 82 ? 4.129 -6.739 -21.144 1.00 65.62 82 ASP A C 1
ATOM 635 O O . ASP A 1 82 ? 3.638 -6.542 -20.032 1.00 65.62 82 ASP A O 1
ATOM 639 N N . HIS A 1 83 ? 4.010 -7.937 -21.726 1.00 72.06 83 HIS A N 1
ATOM 640 C CA . HIS A 1 83 ? 3.280 -9.035 -21.080 1.00 72.06 83 HIS A CA 1
ATOM 641 C C . HIS A 1 83 ? 3.976 -9.503 -19.799 1.00 72.06 83 HIS A C 1
ATOM 643 O O . HIS A 1 83 ? 3.308 -9.792 -18.804 1.00 72.06 83 HIS A O 1
ATOM 649 N N . LEU A 1 84 ? 5.310 -9.536 -19.787 1.00 70.69 84 LEU A N 1
ATOM 650 C CA . LEU A 1 84 ? 6.082 -9.846 -18.582 1.00 70.69 84 LEU A CA 1
ATOM 651 C C . LEU A 1 84 ? 5.952 -8.741 -17.528 1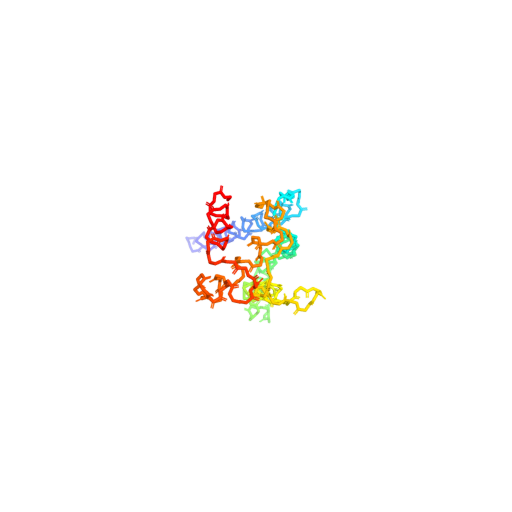.00 70.69 84 LEU A C 1
ATOM 653 O O . LEU A 1 84 ? 5.864 -9.045 -16.335 1.00 70.69 84 LEU A O 1
ATOM 657 N N . LEU A 1 85 ? 5.882 -7.478 -17.952 1.00 71.75 85 LEU A N 1
ATOM 658 C CA . LEU A 1 85 ? 5.611 -6.332 -17.089 1.00 71.75 85 LEU A CA 1
ATOM 659 C C . LEU A 1 85 ? 4.226 -6.461 -16.432 1.00 71.75 85 LEU A C 1
ATOM 661 O O . LEU A 1 85 ? 4.117 -6.404 -15.208 1.00 71.75 85 LEU A O 1
ATOM 665 N N . TYR A 1 86 ? 3.172 -6.725 -17.208 1.00 76.38 86 TYR A N 1
ATOM 666 C CA . TYR A 1 86 ? 1.822 -6.925 -16.672 1.00 76.38 86 TYR A CA 1
ATOM 667 C C . TYR A 1 86 ? 1.720 -8.161 -15.775 1.00 76.38 86 TYR A C 1
ATOM 669 O O . TYR A 1 86 ? 1.084 -8.108 -14.719 1.00 76.38 86 TYR A O 1
ATOM 677 N N . LEU A 1 87 ? 2.348 -9.276 -16.155 1.00 78.94 87 LEU A N 1
ATOM 678 C CA . LEU A 1 87 ? 2.342 -10.505 -15.362 1.00 78.94 87 LEU A CA 1
ATOM 679 C C . LEU A 1 87 ? 3.037 -10.290 -14.016 1.00 78.94 87 LEU A C 1
ATOM 681 O O . LEU A 1 87 ? 2.528 -10.702 -12.974 1.00 78.94 87 LEU A O 1
ATOM 685 N N . SER A 1 88 ? 4.180 -9.608 -14.022 1.00 76.12 88 SER A N 1
ATOM 686 C CA . SER A 1 88 ? 4.919 -9.334 -12.795 1.00 76.12 88 SER A CA 1
ATOM 687 C C . SER A 1 88 ? 4.229 -8.282 -11.922 1.00 76.12 88 SER A C 1
ATOM 689 O O . SER A 1 88 ? 4.184 -8.472 -10.708 1.00 76.12 88 SER A O 1
ATOM 691 N N . LEU A 1 89 ? 3.562 -7.272 -12.494 1.00 76.69 89 LEU A N 1
ATOM 692 C CA . LEU A 1 89 ? 2.699 -6.354 -11.739 1.00 76.69 89 LEU A CA 1
ATOM 693 C C . LEU A 1 89 ? 1.539 -7.093 -11.051 1.00 76.69 89 LEU A C 1
ATOM 695 O O . LEU A 1 89 ? 1.273 -6.866 -9.867 1.00 76.69 89 LEU A O 1
ATOM 699 N N . ASN A 1 90 ? 0.883 -8.016 -11.762 1.00 79.38 90 ASN A N 1
ATOM 700 C CA . ASN A 1 90 ? -0.153 -8.874 -11.185 1.00 79.38 90 ASN A CA 1
ATOM 701 C C . ASN A 1 90 ? 0.408 -9.753 -10.062 1.00 79.38 90 ASN A C 1
ATOM 703 O O . ASN A 1 90 ? -0.221 -9.878 -9.014 1.00 79.38 90 ASN A O 1
ATOM 707 N N . LEU A 1 91 ? 1.610 -10.311 -10.229 1.00 80.88 91 LEU A N 1
ATOM 708 C CA . LEU A 1 91 ? 2.253 -11.142 -9.212 1.00 80.88 91 LEU A CA 1
ATOM 709 C C . LEU A 1 91 ? 2.585 -10.342 -7.944 1.00 80.88 91 LEU A C 1
ATOM 711 O O . LEU A 1 91 ? 2.311 -10.801 -6.835 1.00 80.88 91 LEU A O 1
ATOM 715 N N . VAL A 1 92 ? 3.133 -9.130 -8.089 1.00 77.19 92 VAL A N 1
ATOM 716 C CA . VAL A 1 92 ? 3.41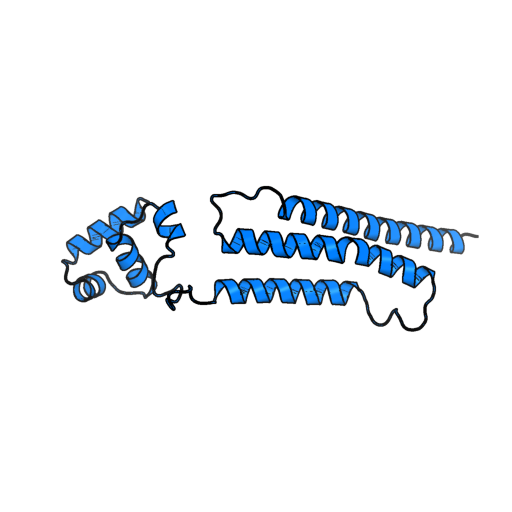4 -8.249 -6.946 1.00 77.19 92 VAL A CA 1
ATOM 717 C C . VAL A 1 92 ? 2.103 -7.825 -6.274 1.00 77.19 92 VAL A C 1
ATOM 719 O O . VAL A 1 92 ? 2.022 -7.884 -5.045 1.00 77.19 92 VAL A O 1
ATOM 722 N N . SER A 1 93 ? 1.052 -7.524 -7.044 1.00 74.88 93 SER A N 1
ATOM 723 C CA . SER A 1 93 ? -0.285 -7.190 -6.521 1.00 74.88 93 SER A CA 1
ATO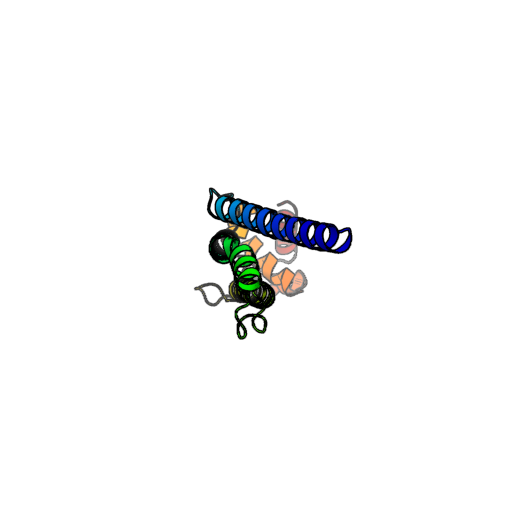M 724 C C . SER A 1 93 ? -0.892 -8.342 -5.732 1.00 74.88 93 SER A C 1
ATOM 726 O O . SER A 1 93 ? -1.339 -8.158 -4.599 1.00 74.88 93 SER A O 1
ATOM 728 N N . MET A 1 94 ? -0.825 -9.555 -6.275 1.00 76.19 94 MET A N 1
ATOM 729 C CA . MET A 1 94 ? -1.319 -10.748 -5.598 1.00 76.19 94 MET A CA 1
ATOM 730 C C . MET A 1 94 ? -0.487 -11.057 -4.346 1.00 76.19 94 MET A C 1
ATOM 732 O O . MET A 1 94 ? -1.036 -11.407 -3.305 1.00 76.19 94 MET A O 1
ATOM 736 N N . SER A 1 95 ? 0.834 -10.846 -4.390 1.00 71.19 95 SER A N 1
ATOM 737 C CA . SER A 1 95 ? 1.706 -11.001 -3.218 1.00 71.19 95 SER A CA 1
ATOM 738 C C . SER A 1 95 ? 1.391 -9.989 -2.111 1.00 71.19 95 SER A C 1
ATOM 740 O O . SER A 1 95 ? 1.548 -10.299 -0.929 1.00 71.19 95 SER A O 1
ATOM 742 N N . ALA A 1 96 ? 0.942 -8.786 -2.479 1.00 69.44 96 ALA A N 1
ATOM 743 C CA . ALA A 1 96 ? 0.477 -7.758 -1.558 1.00 69.44 96 ALA A CA 1
ATOM 744 C C . ALA A 1 96 ? -0.806 -8.197 -0.860 1.00 69.44 96 ALA A C 1
ATOM 746 O O . ALA A 1 96 ? -0.875 -8.186 0.366 1.00 69.44 96 ALA A O 1
ATOM 747 N N . ALA A 1 97 ? -1.786 -8.644 -1.650 1.00 69.06 97 ALA A N 1
ATOM 748 C CA . ALA A 1 97 ? -3.051 -9.153 -1.146 1.00 69.06 97 ALA A CA 1
ATOM 749 C C . ALA A 1 97 ? -2.814 -10.330 -0.191 1.00 69.06 97 ALA A C 1
ATOM 751 O O . ALA A 1 97 ? -3.279 -10.305 0.941 1.00 69.06 97 ALA A O 1
ATOM 752 N N . ILE A 1 98 ? -1.994 -11.309 -0.583 1.00 70.50 98 ILE A N 1
ATOM 753 C CA . ILE A 1 98 ? -1.653 -12.452 0.275 1.00 70.50 98 ILE A CA 1
ATOM 754 C C . ILE A 1 98 ? -0.972 -11.997 1.572 1.00 70.50 98 ILE A C 1
ATOM 756 O O . ILE A 1 98 ? -1.265 -12.548 2.624 1.00 70.50 98 ILE A O 1
ATOM 760 N N . GLN A 1 99 ? -0.080 -11.003 1.540 1.00 67.44 99 GLN A N 1
ATOM 761 C CA . GLN A 1 99 ? 0.534 -10.466 2.764 1.00 67.44 99 GLN A CA 1
ATOM 762 C C . GLN A 1 99 ? -0.471 -9.745 3.665 1.00 67.44 99 GLN A C 1
ATOM 764 O O . GLN A 1 99 ? -0.349 -9.847 4.879 1.00 67.44 99 GLN A O 1
ATOM 769 N N . LEU A 1 100 ? -1.461 -9.060 3.090 1.00 64.81 100 LEU A N 1
ATOM 770 C CA . LEU A 1 100 ? -2.551 -8.449 3.849 1.00 64.81 100 LEU A CA 1
ATOM 771 C C . LEU A 1 100 ? -3.487 -9.497 4.459 1.00 64.81 100 LEU A C 1
ATOM 773 O O . LEU A 1 100 ? -4.017 -9.264 5.533 1.00 64.81 100 LEU A O 1
ATOM 777 N N . PHE A 1 101 ? -3.690 -10.641 3.805 1.00 65.50 101 PHE A N 1
ATOM 778 C CA . PHE A 1 101 ? -4.531 -11.725 4.326 1.00 65.50 101 PHE A CA 1
ATOM 779 C C . PHE A 1 101 ? -3.777 -12.731 5.202 1.00 65.50 101 PHE A C 1
ATOM 781 O O . PHE A 1 101 ? -4.414 -13.555 5.860 1.00 65.50 101 PHE A O 1
ATOM 788 N N . LYS A 1 102 ? -2.439 -12.692 5.229 1.00 61.75 102 LYS A N 1
ATOM 789 C CA . LYS A 1 102 ? -1.655 -13.551 6.115 1.00 61.75 102 LYS A CA 1
ATOM 790 C C . LYS A 1 102 ? -1.934 -13.147 7.569 1.00 61.75 102 LYS A C 1
ATOM 792 O O . LYS A 1 102 ? -1.812 -11.964 7.887 1.00 61.75 102 LYS A O 1
ATOM 797 N N . PRO A 1 103 ? -2.307 -14.102 8.441 1.00 53.50 103 PRO A N 1
ATOM 798 C CA . PRO A 1 103 ? -2.458 -13.822 9.860 1.00 53.50 103 PRO A CA 1
ATOM 799 C C . PRO A 1 103 ? -1.138 -13.269 10.407 1.00 53.50 103 PRO A C 1
ATOM 801 O O . PRO A 1 103 ? -0.058 -13.653 9.948 1.00 53.50 103 PRO A O 1
ATOM 804 N N . ASP A 1 104 ? -1.243 -12.345 11.362 1.00 59.53 104 ASP A N 1
ATOM 805 C CA . ASP A 1 104 ? -0.102 -11.834 12.128 1.00 59.53 104 ASP A CA 1
ATOM 806 C C . ASP A 1 104 ? 0.726 -13.014 12.684 1.00 59.53 104 ASP A C 1
ATOM 808 O O . ASP A 1 104 ? 0.209 -14.122 12.835 1.00 59.53 104 ASP A O 1
ATOM 812 N N . ALA A 1 105 ? 2.001 -12.799 13.022 1.00 56.19 105 ALA A N 1
ATOM 813 C CA . ALA A 1 105 ? 2.882 -13.788 13.654 1.00 56.19 105 ALA A CA 1
ATOM 814 C C . ALA A 1 105 ? 2.250 -14.464 14.894 1.00 56.19 105 ALA A C 1
ATOM 816 O O . ALA A 1 105 ? 2.644 -15.564 15.272 1.00 56.19 105 ALA A O 1
ATOM 817 N N . SER A 1 106 ? 1.237 -13.824 15.480 1.00 56.38 106 SER A N 1
ATOM 818 C CA . SER A 1 106 ? 0.400 -14.306 16.580 1.00 56.38 106 SER A CA 1
ATOM 819 C C . SER A 1 106 ? -0.677 -15.341 16.184 1.00 56.38 106 SER A C 1
ATOM 821 O O . SER A 1 106 ? -1.364 -15.858 17.059 1.00 56.38 106 SER A O 1
ATOM 823 N N . GLY A 1 107 ? -0.882 -15.632 14.892 1.00 56.31 107 GLY A N 1
ATOM 824 C CA . GLY A 1 107 ? -1.946 -16.519 14.390 1.00 56.31 107 GLY A CA 1
ATOM 825 C C . GLY A 1 107 ? -3.353 -15.904 14.395 1.00 56.31 107 GLY A C 1
ATOM 826 O O . GLY A 1 107 ? -4.313 -16.553 13.986 1.00 56.31 107 GLY A O 1
ATOM 827 N N . THR A 1 108 ? -3.486 -14.652 14.830 1.00 56.81 108 THR A N 1
ATOM 828 C CA . THR A 1 108 ? -4.760 -13.936 14.934 1.00 56.81 108 THR A CA 1
ATOM 829 C C . THR A 1 108 ? -5.179 -13.399 13.567 1.00 56.81 108 THR A C 1
ATOM 831 O O . THR A 1 108 ? -4.415 -12.678 12.916 1.00 56.81 108 THR A O 1
ATOM 834 N N . THR A 1 109 ? -6.388 -13.735 13.109 1.00 62.22 109 THR A N 1
ATOM 835 C CA . THR A 1 109 ? -6.910 -13.174 11.857 1.00 62.22 109 THR A CA 1
ATOM 836 C C . THR A 1 109 ? -7.296 -11.703 12.049 1.00 62.22 109 THR A C 1
ATOM 838 O O . THR A 1 109 ? -7.559 -11.254 13.167 1.00 62.22 109 THR A O 1
ATOM 841 N N . ILE A 1 110 ? -7.373 -10.929 10.959 1.00 64.19 110 ILE A N 1
ATOM 842 C CA . ILE A 1 110 ? -7.779 -9.506 11.006 1.00 64.19 110 ILE A CA 1
ATOM 843 C C . ILE A 1 110 ? -9.183 -9.332 11.618 1.00 64.19 110 ILE A C 1
ATOM 845 O O . ILE A 1 110 ? -9.509 -8.262 12.126 1.00 64.19 110 ILE A O 1
ATOM 849 N N . MET A 1 111 ? -10.002 -10.387 11.612 1.00 67.50 111 MET A N 1
ATOM 850 C CA . MET A 1 111 ? -11.339 -10.387 12.207 1.00 67.50 111 MET A CA 1
ATOM 851 C C . MET A 1 111 ? -11.362 -10.705 13.708 1.00 67.50 111 MET A C 1
ATOM 853 O O . MET A 1 111 ? -12.420 -10.596 14.326 1.00 67.50 111 MET A O 1
ATOM 857 N N . ASP A 1 112 ? -10.226 -11.076 14.302 1.00 77.75 112 ASP A N 1
ATOM 858 C CA . ASP A 1 112 ? -10.154 -11.532 15.695 1.00 77.75 112 ASP A CA 1
ATOM 859 C C . ASP A 1 112 ? -9.470 -10.531 16.631 1.00 77.75 112 ASP A C 1
ATOM 861 O O . ASP A 1 112 ? -9.623 -10.622 17.848 1.00 77.75 112 ASP A O 1
ATOM 865 N N . ALA A 1 113 ? -8.739 -9.554 16.092 1.00 82.44 113 ALA A N 1
ATOM 866 C CA . ALA A 1 113 ? -8.129 -8.489 16.878 1.00 82.44 113 ALA A CA 1
ATOM 867 C C . ALA A 1 113 ? -7.944 -7.205 16.069 1.00 82.44 113 ALA A C 1
ATOM 869 O O . ALA A 1 113 ? -7.640 -7.229 14.877 1.00 82.44 113 ALA A O 1
ATOM 870 N N . VAL A 1 114 ? -8.020 -6.061 16.753 1.00 81.81 114 VAL A N 1
ATOM 871 C CA . VAL A 1 114 ? -7.565 -4.794 16.171 1.00 81.81 114 VAL A CA 1
ATOM 872 C C . VAL A 1 114 ? -6.029 -4.812 16.088 1.00 81.81 114 VAL A C 1
ATOM 874 O O . VAL A 1 114 ? -5.368 -5.002 17.121 1.00 81.81 114 VAL A O 1
ATOM 877 N N . PRO A 1 115 ? -5.427 -4.576 14.905 1.00 80.69 115 PRO A N 1
ATOM 878 C CA . PRO A 1 115 ? -3.975 -4.503 14.756 1.00 80.69 115 PRO A CA 1
ATOM 879 C C . PRO A 1 115 ? -3.349 -3.536 15.767 1.00 80.69 115 PRO A C 1
ATOM 881 O O . PRO A 1 115 ? -3.906 -2.469 16.033 1.00 80.69 115 PRO A O 1
ATOM 884 N N . ALA A 1 116 ? -2.195 -3.900 16.337 1.00 79.94 116 ALA A N 1
ATOM 885 C CA . ALA A 1 116 ? -1.519 -3.089 17.358 1.00 79.94 116 ALA A CA 1
ATOM 886 C C . ALA A 1 116 ? -1.244 -1.656 16.875 1.00 79.94 116 ALA A C 1
ATOM 888 O O . ALA A 1 116 ? -1.410 -0.707 17.636 1.00 79.94 116 ALA A O 1
ATOM 889 N N . GLU A 1 117 ? -0.919 -1.507 15.593 1.00 78.19 117 GLU A N 1
ATOM 890 C CA . GLU A 1 117 ? -0.703 -0.210 14.958 1.00 78.19 117 GLU A CA 1
ATOM 891 C C . GLU A 1 117 ? -1.961 0.667 14.983 1.00 78.19 117 GLU A C 1
ATOM 893 O O . GLU A 1 117 ? -1.930 1.791 15.475 1.00 78.19 117 GLU A O 1
ATOM 898 N N . ARG A 1 118 ? -3.115 0.122 14.570 1.00 82.38 118 ARG A N 1
ATOM 899 C CA . ARG A 1 118 ? -4.393 0.849 14.632 1.00 82.38 118 ARG A CA 1
ATOM 900 C C . ARG A 1 118 ? -4.773 1.227 16.057 1.00 82.38 118 ARG A C 1
ATOM 902 O O . ARG A 1 118 ? -5.275 2.324 16.269 1.00 82.38 118 ARG A O 1
ATOM 909 N N . ARG A 1 119 ? -4.525 0.341 17.029 1.00 87.50 119 ARG A N 1
ATOM 910 C CA . ARG A 1 119 ? -4.764 0.646 18.448 1.00 87.50 119 ARG A CA 1
ATOM 911 C C . ARG A 1 119 ? -3.945 1.849 18.9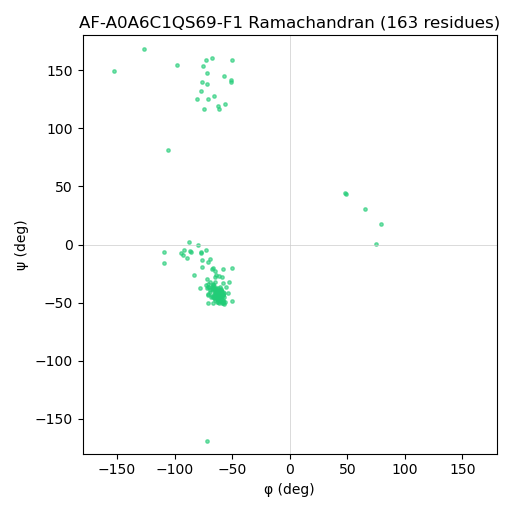12 1.00 87.50 119 ARG A C 1
ATOM 913 O O . ARG A 1 119 ? -4.471 2.656 19.665 1.00 87.50 119 ARG A O 1
ATOM 920 N N . ARG A 1 120 ? -2.697 1.987 18.451 1.00 85.12 120 ARG A N 1
ATOM 921 C CA . ARG A 1 120 ? -1.835 3.133 18.780 1.00 85.12 120 ARG A CA 1
ATOM 922 C C . ARG A 1 120 ? -2.296 4.414 18.092 1.00 85.12 120 ARG A C 1
ATOM 924 O O . ARG A 1 120 ? -2.489 5.406 18.782 1.00 85.12 120 ARG A O 1
ATOM 931 N N . ILE A 1 121 ? -2.526 4.374 16.777 1.00 85.88 121 ILE A N 1
ATOM 932 C CA . ILE A 1 121 ? -2.933 5.548 15.982 1.00 85.88 121 ILE A CA 1
ATOM 933 C C . ILE A 1 121 ? -4.248 6.140 16.502 1.00 85.88 121 ILE A C 1
ATOM 935 O O . ILE A 1 121 ? -4.358 7.347 16.679 1.00 85.88 121 ILE A O 1
ATOM 939 N N . LEU A 1 122 ? -5.231 5.285 16.793 1.00 88.31 122 LEU A N 1
ATOM 940 C CA . LEU A 1 122 ? -6.539 5.699 17.308 1.00 88.31 122 LEU A CA 1
ATOM 941 C C . LEU A 1 122 ? -6.569 5.819 18.841 1.00 88.31 122 LEU A C 1
ATOM 943 O O . LEU A 1 122 ? -7.623 6.072 19.412 1.00 88.31 122 LEU A O 1
ATOM 947 N N . ASN A 1 123 ? -5.442 5.596 19.528 1.00 91.19 123 ASN A N 1
ATOM 948 C CA . ASN A 1 123 ? -5.336 5.598 20.989 1.00 91.19 123 ASN A CA 1
ATOM 949 C C . ASN A 1 123 ? -6.434 4.757 21.686 1.00 91.19 123 ASN A C 1
ATOM 951 O O . ASN A 1 123 ? -7.081 5.195 22.643 1.00 91.19 123 ASN A O 1
ATOM 955 N N . LEU A 1 124 ? -6.699 3.553 21.170 1.00 92.25 124 LEU A N 1
ATOM 956 C CA . LEU A 1 124 ? -7.720 2.646 21.695 1.00 92.25 124 LEU A CA 1
ATOM 957 C C . LEU A 1 124 ? -7.226 1.948 22.961 1.00 92.25 124 LEU A C 1
ATOM 959 O O . LEU A 1 124 ? -6.149 1.350 22.988 1.00 92.25 124 LEU A O 1
ATOM 963 N N . SER A 1 125 ? -8.066 1.943 23.990 1.00 92.44 125 SER A N 1
ATOM 964 C CA . SER A 1 125 ? -7.883 1.073 25.149 1.00 92.44 125 SER A CA 1
ATOM 965 C C . SER A 1 125 ? -8.073 -0.398 24.763 1.00 92.44 125 SER A C 1
ATOM 967 O O . SER A 1 125 ? -8.718 -0.724 23.762 1.00 92.44 125 SER A O 1
ATOM 969 N N . ALA A 1 126 ? -7.555 -1.308 25.594 1.00 90.44 126 ALA A N 1
ATOM 970 C CA . ALA A 1 126 ? -7.741 -2.747 25.398 1.00 90.44 126 ALA A CA 1
ATOM 971 C C . ALA A 1 126 ? -9.229 -3.117 25.261 1.00 90.44 126 ALA A C 1
ATOM 973 O O . ALA A 1 126 ? -9.606 -3.860 24.357 1.00 90.44 126 ALA A O 1
ATOM 974 N N . ARG A 1 127 ? -10.088 -2.509 26.090 1.00 91.69 127 ARG A N 1
ATOM 975 C CA . ARG A 1 127 ? -11.522 -2.802 26.099 1.00 91.69 127 ARG A CA 1
ATOM 976 C C . ARG A 1 127 ? -12.259 -2.255 24.881 1.00 91.69 127 ARG A C 1
ATOM 978 O O . ARG A 1 127 ? -13.145 -2.920 24.359 1.00 91.69 127 ARG A O 1
ATOM 985 N N . GLU A 1 128 ? -11.881 -1.072 24.401 1.00 93.19 128 GLU A N 1
ATOM 986 C CA . GLU A 1 128 ? -12.431 -0.514 23.159 1.00 93.19 128 GLU A CA 1
ATOM 987 C C . GLU A 1 128 ? -12.040 -1.364 21.945 1.00 93.19 128 GLU A C 1
ATOM 989 O O . GLU A 1 128 ? -12.874 -1.595 21.073 1.00 93.19 128 GLU A O 1
ATOM 994 N N . ALA A 1 129 ? -10.809 -1.885 21.908 1.00 92.88 129 ALA A N 1
ATOM 995 C CA . ALA A 1 129 ? -10.370 -2.783 20.845 1.00 92.88 129 ALA A CA 1
ATOM 996 C C . ALA A 1 129 ? -11.136 -4.120 20.850 1.00 92.88 129 ALA A C 1
ATOM 998 O O . ALA A 1 129 ? -11.561 -4.575 19.791 1.00 92.88 129 ALA A O 1
ATOM 999 N N . GLU A 1 130 ? -11.354 -4.728 22.020 1.00 92.81 130 GLU A N 1
ATOM 1000 C CA . GLU A 1 130 ? -12.181 -5.939 22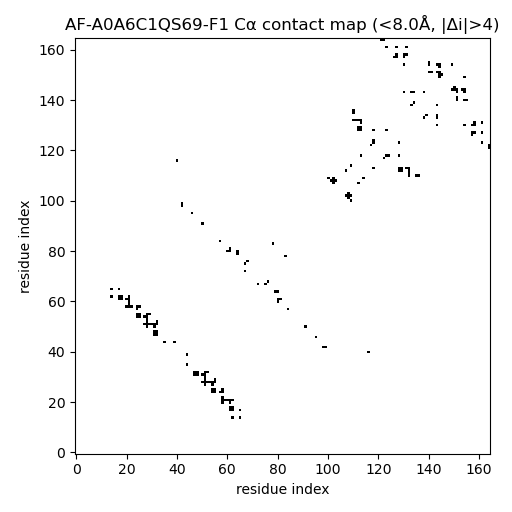.155 1.00 92.81 130 GLU A CA 1
ATOM 1001 C C . GLU A 1 130 ? -13.620 -5.695 21.681 1.00 92.81 130 GLU A C 1
ATOM 1003 O O . GLU A 1 130 ? -14.162 -6.466 20.891 1.00 92.81 130 GLU A O 1
ATOM 1008 N N . ILE A 1 131 ? -14.228 -4.585 22.107 1.00 94.25 1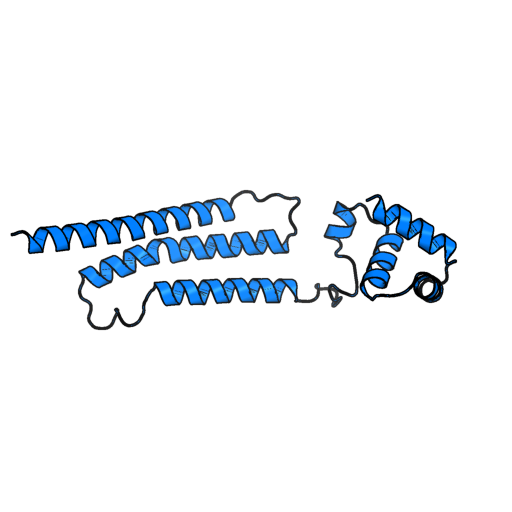31 ILE A N 1
ATOM 1009 C CA . ILE A 1 131 ? -15.592 -4.221 21.707 1.00 94.25 131 ILE A CA 1
ATOM 1010 C C . ILE A 1 131 ? -15.676 -3.969 20.196 1.00 94.25 131 ILE A C 1
ATOM 1012 O O . ILE A 1 131 ? -16.623 -4.433 19.564 1.00 94.25 131 ILE A O 1
ATOM 1016 N N . ALA A 1 132 ? -14.685 -3.305 19.594 1.00 93.12 132 ALA A N 1
ATOM 1017 C CA . ALA A 1 132 ? -14.638 -3.067 18.151 1.00 93.12 132 ALA A CA 1
ATOM 1018 C C . ALA A 1 132 ? -14.636 -4.374 17.337 1.00 93.12 132 ALA A C 1
ATOM 1020 O O . ALA A 1 132 ? -15.333 -4.469 16.325 1.00 93.12 132 ALA A O 1
ATOM 1021 N N . VAL A 1 133 ? -13.910 -5.400 17.797 1.00 93.38 133 VAL A N 1
ATOM 1022 C CA . VAL A 1 133 ? -13.899 -6.732 17.166 1.00 93.38 133 VAL A CA 1
ATOM 1023 C C . VAL A 1 133 ? -15.282 -7.381 17.227 1.00 93.38 133 VAL A C 1
ATOM 1025 O O . VAL A 1 133 ? -15.774 -7.893 16.223 1.00 93.38 133 VAL A O 1
ATOM 1028 N N . LEU A 1 134 ? -15.946 -7.332 18.384 1.00 93.31 134 LEU A N 1
ATOM 1029 C CA . LEU A 1 134 ? -17.273 -7.932 18.550 1.00 93.31 134 LEU A CA 1
ATOM 1030 C C . LEU A 1 134 ? -18.346 -7.206 17.719 1.00 93.31 134 LEU A C 1
ATOM 1032 O O . LEU A 1 134 ? -19.228 -7.854 17.155 1.00 93.31 134 LEU A O 1
ATOM 1036 N N . ILE A 1 135 ? -18.233 -5.881 17.568 1.00 92.94 135 ILE A N 1
ATOM 1037 C CA . ILE A 1 135 ? -19.079 -5.097 16.653 1.00 92.94 135 ILE A CA 1
ATOM 1038 C C . ILE A 1 135 ? -18.846 -5.520 15.201 1.00 92.94 135 ILE A C 1
ATOM 1040 O O . ILE A 1 135 ? -19.813 -5.733 14.473 1.00 92.94 135 ILE A O 1
ATOM 1044 N N . ALA A 1 136 ? -17.589 -5.690 14.778 1.00 90.31 136 ALA A N 1
ATOM 1045 C CA . ALA A 1 136 ? -17.259 -6.129 13.419 1.00 90.31 136 ALA A CA 1
ATOM 1046 C C . ALA A 1 136 ? -17.816 -7.529 13.094 1.00 90.31 136 ALA A C 1
ATOM 1048 O O . ALA A 1 136 ? -18.131 -7.814 11.941 1.00 90.31 136 ALA A O 1
ATOM 1049 N N . ARG A 1 137 ? -18.000 -8.379 14.113 1.00 90.06 137 ARG A N 1
ATOM 1050 C CA . ARG A 1 137 ? -18.676 -9.686 14.011 1.00 90.06 137 ARG A CA 1
ATOM 1051 C C . ARG A 1 137 ? -20.210 -9.597 13.999 1.00 90.06 137 ARG A C 1
ATOM 1053 O O . ARG A 1 137 ? -20.875 -10.625 13.926 1.00 90.06 137 ARG A O 1
ATOM 1060 N N . GLY A 1 138 ? -20.782 -8.396 14.084 1.00 92.25 138 GLY A N 1
ATOM 1061 C CA . GLY A 1 138 ? -22.228 -8.168 14.052 1.00 92.25 138 GLY A CA 1
ATOM 1062 C C . GLY A 1 138 ? -22.949 -8.437 15.375 1.00 92.25 138 GLY A C 1
ATOM 1063 O O . GLY A 1 138 ? -24.170 -8.595 15.375 1.00 92.25 138 GLY A O 1
ATOM 1064 N N . MET A 1 139 ? -22.235 -8.501 16.505 1.00 94.56 139 MET A N 1
ATOM 1065 C CA . MET A 1 139 ? -22.872 -8.713 17.808 1.00 94.56 139 MET A CA 1
ATOM 1066 C C . MET A 1 139 ? -23.639 -7.474 18.283 1.00 94.56 139 MET A C 1
ATOM 1068 O O . MET A 1 139 ? -23.150 -6.346 18.229 1.00 94.56 139 MET A O 1
ATOM 1072 N N . AL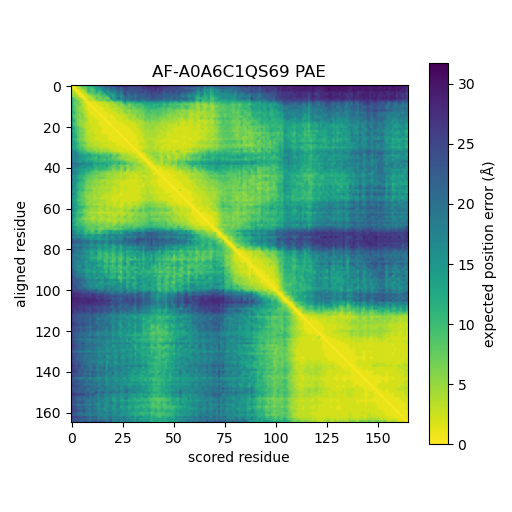A A 1 140 ? -24.831 -7.687 18.839 1.00 94.88 140 ALA A N 1
ATOM 1073 C CA . ALA A 1 140 ? -25.605 -6.641 19.496 1.00 94.88 140 ALA A CA 1
ATOM 1074 C C . ALA A 1 140 ? -25.029 -6.299 20.882 1.00 94.88 140 ALA A C 1
ATOM 1076 O O . ALA A 1 140 ? -24.498 -7.162 21.577 1.00 94.88 140 ALA A O 1
ATOM 1077 N N . ASN A 1 141 ? -25.247 -5.072 21.371 1.00 94.81 141 ASN A N 1
ATOM 1078 C CA . ASN A 1 141 ? -24.699 -4.602 22.658 1.00 94.81 141 ASN A CA 1
ATOM 1079 C C . ASN A 1 141 ? -25.008 -5.520 23.856 1.00 94.81 141 ASN A C 1
ATOM 1081 O O . ASN A 1 141 ? -24.204 -5.616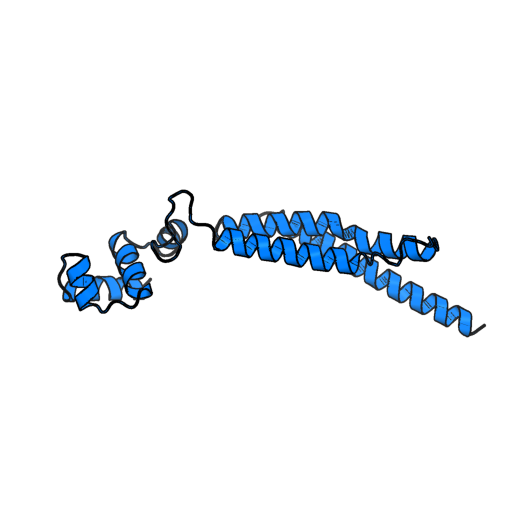 24.777 1.00 94.81 141 ASN A O 1
ATOM 1085 N N . LYS A 1 142 ? -26.167 -6.197 23.859 1.00 95.44 142 LYS A N 1
ATOM 1086 C CA . LYS A 1 142 ? -26.519 -7.178 24.903 1.00 95.44 142 LYS A CA 1
ATOM 1087 C C . LYS A 1 142 ? -25.686 -8.462 24.808 1.00 95.44 142 LYS A C 1
ATOM 1089 O O . LYS A 1 142 ? -25.342 -9.021 25.840 1.00 95.44 142 LYS A O 1
ATOM 1094 N N . GLN A 1 143 ? -25.366 -8.911 23.595 1.00 96.56 143 GLN A N 1
ATOM 1095 C CA . GLN A 1 143 ? -24.506 -10.075 23.360 1.00 96.56 143 GLN A CA 1
ATOM 1096 C C . GLN A 1 143 ? -23.060 -9.745 23.733 1.00 96.56 143 GLN A C 1
ATOM 1098 O O . GLN A 1 143 ? -22.443 -10.502 24.467 1.00 96.56 143 GLN A O 1
ATOM 1103 N N . ILE A 1 144 ? -22.574 -8.562 23.341 1.00 96.00 144 ILE A N 1
ATOM 1104 C CA . ILE A 1 144 ? -21.256 -8.048 23.746 1.00 96.00 144 ILE A CA 1
ATOM 1105 C C . ILE A 1 144 ? -21.147 -7.981 25.275 1.00 96.00 144 ILE A C 1
ATOM 1107 O O . ILE A 1 144 ? -20.151 -8.406 25.848 1.00 96.00 144 ILE A O 1
ATOM 1111 N N . ALA A 1 145 ? -22.180 -7.471 25.950 1.00 96.19 145 ALA A N 1
ATOM 1112 C CA . ALA A 1 145 ? -22.233 -7.397 27.408 1.00 96.19 145 ALA A CA 1
ATOM 1113 C C . ALA A 1 145 ? -22.127 -8.779 28.072 1.00 96.19 145 ALA A C 1
ATOM 1115 O O . ALA A 1 145 ? -21.373 -8.937 29.031 1.00 96.19 145 ALA A O 1
ATOM 1116 N N . ALA A 1 146 ? -22.851 -9.770 27.539 1.00 96.06 146 ALA A N 1
ATOM 1117 C CA . ALA A 1 146 ? -22.811 -11.146 28.022 1.00 96.06 146 ALA A CA 1
ATOM 1118 C C . ALA A 1 146 ? -21.435 -11.796 27.801 1.00 96.06 146 ALA A C 1
ATOM 1120 O O . ALA A 1 146 ? -20.888 -12.365 28.739 1.00 96.06 146 ALA A O 1
ATOM 1121 N N . GLU A 1 147 ? -20.859 -11.642 26.606 1.00 94.75 147 GLU A N 1
ATOM 1122 C CA . GLU A 1 147 ? -19.536 -12.174 26.243 1.00 94.75 147 GLU A CA 1
ATOM 1123 C C . GLU A 1 147 ? -18.427 -11.607 27.142 1.00 94.75 147 GLU A C 1
ATOM 1125 O O . GLU A 1 147 ? -17.526 -12.311 27.585 1.00 94.75 147 GLU A O 1
ATOM 1130 N N . LEU A 1 148 ? -18.510 -10.309 27.441 1.00 94.44 148 LEU A N 1
ATOM 1131 C CA . LEU A 1 148 ? -17.490 -9.580 28.185 1.00 94.44 148 LEU A CA 1
ATOM 1132 C C . LEU A 1 148 ? -17.727 -9.558 29.707 1.00 94.44 148 LEU A C 1
ATOM 1134 O O . LEU A 1 148 ? -16.888 -9.015 30.430 1.00 94.44 148 LEU A O 1
ATOM 1138 N N . GLY A 1 149 ? -18.848 -10.098 30.197 1.00 94.75 149 GLY A N 1
ATOM 1139 C CA . GLY A 1 149 ? -19.200 -10.114 31.622 1.00 94.75 149 GLY A CA 1
ATOM 1140 C C . GLY A 1 149 ? -19.450 -8.726 32.227 1.00 94.75 149 GLY A C 1
ATOM 1141 O O . GLY A 1 149 ? -19.160 -8.502 33.400 1.00 94.75 149 GLY A O 1
ATOM 1142 N N . ILE A 1 150 ? -19.948 -7.770 31.435 1.00 95.19 150 ILE A N 1
ATOM 1143 C CA . ILE A 1 150 ? -20.189 -6.377 31.859 1.00 95.19 150 ILE A CA 1
ATOM 1144 C C . ILE A 1 150 ? -21.628 -5.942 31.579 1.00 95.19 150 ILE A C 1
ATOM 1146 O O . ILE A 1 150 ? -22.371 -6.608 30.867 1.00 95.19 150 ILE A O 1
ATOM 1150 N N . SER A 1 151 ? -22.048 -4.796 32.124 1.00 96.25 151 SER A N 1
ATOM 1151 C CA . SER A 1 151 ? -23.405 -4.299 31.880 1.00 96.25 151 SER A CA 1
ATOM 1152 C C . SER A 1 151 ? -23.578 -3.770 30.440 1.00 96.25 151 SER A C 1
ATOM 1154 O O . SER A 1 151 ? -22.654 -3.155 29.894 1.00 96.25 151 SER A O 1
ATOM 1156 N N . PRO A 1 152 ? -24.773 -3.893 29.824 1.00 94.81 152 PRO A N 1
ATOM 1157 C CA . PRO A 1 152 ? -25.055 -3.281 28.522 1.00 94.81 152 PRO A CA 1
ATOM 1158 C C . PRO A 1 152 ? -24.887 -1.756 28.507 1.00 94.81 152 PRO A C 1
ATOM 1160 O O . PRO A 1 152 ? -24.588 -1.180 27.461 1.00 94.81 152 PRO A O 1
ATOM 1163 N N . ALA A 1 153 ? -25.074 -1.093 29.653 1.00 95.31 153 ALA A N 1
ATOM 1164 C CA . ALA A 1 153 ? -24.824 0.338 29.797 1.00 95.31 153 ALA A CA 1
ATOM 1165 C C . ALA A 1 153 ? -23.324 0.650 29.677 1.00 95.31 153 ALA A C 1
ATOM 1167 O O . ALA A 1 153 ? -22.946 1.544 28.926 1.00 95.31 153 ALA A O 1
ATOM 1168 N N . THR A 1 154 ? -22.471 -0.149 30.324 1.00 95.31 154 THR A N 1
ATOM 1169 C CA . THR A 1 154 ? -21.008 -0.040 30.225 1.00 95.31 154 THR A CA 1
ATOM 1170 C C . THR A 1 154 ? -20.530 -0.241 28.787 1.00 95.31 154 THR A C 1
ATOM 1172 O O . THR A 1 154 ? -19.704 0.530 28.304 1.00 95.31 154 THR A O 1
ATOM 1175 N N . VAL A 1 155 ? -21.097 -1.218 28.064 1.00 96.31 155 VAL A N 1
ATOM 1176 C CA . VAL A 1 155 ? -20.810 -1.415 26.632 1.00 96.31 155 VAL A CA 1
ATOM 1177 C C . VAL A 1 155 ? -21.138 -0.155 25.831 1.00 96.31 155 VAL A C 1
ATOM 1179 O O . VAL A 1 155 ? -20.296 0.306 25.069 1.00 96.31 155 VAL A O 1
ATOM 1182 N N . ARG A 1 156 ? -22.319 0.452 26.027 1.00 94.94 156 ARG A N 1
ATOM 1183 C CA . ARG A 1 156 ? -22.691 1.698 25.328 1.00 94.94 156 ARG A CA 1
ATOM 1184 C C . ARG A 1 156 ? -21.701 2.829 25.591 1.00 94.94 156 ARG A C 1
ATOM 1186 O O . ARG A 1 156 ? -21.366 3.539 24.651 1.00 94.94 156 ARG A O 1
ATOM 1193 N N . THR A 1 157 ? -21.218 2.975 26.823 1.00 95.81 157 THR A N 1
ATOM 1194 C CA . THR A 1 157 ? -20.213 3.993 27.164 1.00 95.81 157 THR A CA 1
ATOM 1195 C C . THR A 1 157 ? -18.902 3.764 26.416 1.00 95.81 157 THR A C 1
ATOM 1197 O O . THR A 1 157 ? -18.365 4.697 25.826 1.00 95.81 157 THR A O 1
ATOM 1200 N N . HIS A 1 158 ? -18.400 2.527 26.378 1.00 94.62 158 HIS A N 1
ATOM 1201 C CA . HIS A 1 158 ? -17.193 2.215 25.608 1.00 94.62 158 HIS A CA 1
ATOM 1202 C C . HIS A 1 158 ? -17.386 2.433 24.103 1.00 94.62 158 HIS A C 1
ATOM 1204 O O . HIS A 1 158 ? -16.492 2.961 23.453 1.00 94.62 158 HIS A O 1
ATOM 1210 N N . ILE A 1 159 ? -18.552 2.075 23.556 1.00 94.75 159 ILE A N 1
ATOM 1211 C CA . ILE A 1 159 ? -18.891 2.317 22.147 1.00 94.75 159 ILE A CA 1
ATOM 1212 C C . ILE A 1 159 ? -18.939 3.815 21.846 1.00 94.75 159 ILE A C 1
ATOM 1214 O O . ILE A 1 159 ? -18.406 4.254 20.834 1.00 94.75 159 ILE A O 1
ATOM 1218 N N . TYR A 1 160 ? -19.551 4.608 22.725 1.00 95.06 160 TYR A N 1
ATOM 1219 C CA . TYR A 1 160 ? -19.588 6.058 22.583 1.00 95.06 160 TYR A CA 1
ATOM 1220 C C . TYR A 1 160 ? -18.173 6.641 22.524 1.00 95.06 160 TYR A C 1
ATOM 1222 O O . TYR A 1 160 ? -17.857 7.353 21.579 1.00 95.06 160 TYR A O 1
ATOM 1230 N N . ASN A 1 161 ? -17.305 6.277 23.473 1.00 93.38 161 ASN A N 1
ATOM 1231 C CA . ASN A 1 161 ? -15.916 6.742 23.493 1.00 93.38 161 ASN A CA 1
ATOM 1232 C C . ASN A 1 161 ? -15.129 6.286 22.259 1.00 93.38 161 ASN A C 1
ATOM 1234 O O . ASN A 1 161 ? -14.334 7.057 21.732 1.00 93.38 161 ASN A O 1
ATOM 1238 N N . LEU A 1 162 ? -15.379 5.065 21.778 1.00 92.81 162 LEU A N 1
ATOM 1239 C CA . LEU A 1 162 ? -14.790 4.548 20.546 1.00 92.81 162 LEU A CA 1
ATOM 1240 C C . LEU A 1 162 ? -15.183 5.398 19.328 1.00 92.81 162 LEU A C 1
ATOM 1242 O O . LEU A 1 162 ? -14.317 5.706 18.526 1.00 92.81 162 LEU A O 1
ATOM 1246 N N . TYR A 1 163 ? -16.450 5.807 19.199 1.00 91.56 163 TYR A N 1
ATOM 1247 C CA . TYR A 1 163 ? -16.912 6.659 18.091 1.00 91.56 163 TYR A CA 1
ATOM 1248 C C . TYR A 1 163 ? -16.414 8.110 18.157 1.00 91.56 163 TYR A C 1
ATOM 1250 O O . TYR A 1 163 ? -16.549 8.836 17.176 1.00 91.56 163 TYR A O 1
ATOM 1258 N N . GLN A 1 164 ? -15.896 8.556 19.304 1.00 91.75 164 GLN A N 1
ATOM 1259 C CA . GLN A 1 164 ? -15.311 9.892 19.462 1.00 91.75 164 GLN A CA 1
ATOM 1260 C C . GLN A 1 164 ? -13.821 9.944 19.080 1.00 91.75 164 GLN A C 1
ATOM 1262 O O . GLN A 1 164 ? -13.234 11.024 19.111 1.00 91.75 164 GLN A O 1
ATOM 1267 N N . LYS A 1 165 ? -13.212 8.796 18.764 1.00 86.25 165 LYS A N 1
ATOM 1268 C CA . LYS A 1 165 ? -11.819 8.660 18.324 1.00 86.25 165 LYS A CA 1
ATOM 1269 C C . LYS A 1 165 ? -11.769 8.444 16.818 1.00 86.25 165 LYS A C 1
ATOM 1271 O O . LYS A 1 165 ? -10.879 9.051 16.189 1.00 86.25 165 LYS A O 1
#

Foldseek 3Di:
DVVVVVVVVVLVVLVVVLLVQLVVLQVQLVVLCDDDDPLDDPLVNVLSNVSSVVSNVCSCVSVVVSVVVVVPDPPPVVPDVVVVVVVVVVVSVVVSVVVLQDDDVVNAGVLRWPPPSNCVVLVNDPLLGNLVSCVSVVDDLVRVCVVVVHDSVVSVVSVVVSVVD

Sequence (165 aa):
MVADERFSAARIWALAGHVIVTLALAKFGLTARGPLNPDEPEAIRTLIRRYGLWALVFAPAGLIEFAVEIARIPWLPTISLDHLLYLSLNLVSMSAAIQLFKPDASGTTIMDAVPAERRRILNLSAREAEIAVLIARGMANKQIAAELGISPATVRTHIYNLYQK

pLDDT: mean 80.36, std 11.71, range [51.56, 96.56]

Solvent-accessible surface area (backbone atoms only — not comparable to full-atom values): 9254 Å² total; per-residue (Å²): 117,74,69,59,55,56,54,49,52,53,50,53,53,52,50,52,51,32,52,50,52,22,53,51,29,37,52,49,12,54,57,40,59,45,92,67,72,82,89,53,55,68,67,58,55,54,48,41,32,50,50,10,52,51,30,46,72,50,18,58,44,52,52,50,50,55,50,44,61,73,66,64,53,92,78,53,78,82,62,51,61,65,56,55,50,53,51,49,52,50,49,53,51,51,52,49,53,51,58,72,68,47,51,50,101,84,69,47,43,83,76,71,44,65,53,71,65,59,34,58,77,53,66,48,50,72,66,43,36,54,50,52,31,43,47,76,73,67,51,51,58,64,54,50,12,61,77,70,76,49,54,50,67,58,44,51,52,44,51,53,57,54,74,75,93

Mean predicted aligned error: 12.25 Å

Radius of gyration: 26.12 Å; Cα contacts (8 Å, |Δi|>4): 114; chains: 1; bounding box: 45×27×82 Å